Protein AF-A0A3K0PFL8-F1 (afdb_monomer)

Secondary structure (DSSP, 8-state):
--SS-EEEE-SS-TT-EEEEPTT---------GGGTTTS-TTSTTHHHHHHHHHHHHTT-S-HHHHHHHHHHHHHHTT--GGG--

Foldseek 3Di:
DAQAWDWDQFPVGSVDIDIDHGPDDFPADPDPPVCCVPPNSCDLLRVLSSSLCVCVVVVVDDPVVSLVSSLRSCVVSVPDPVVSD

pLDDT: mean 94.72, std 3.56, range [72.12, 98.25]

Sequence (85 aa):
RVYETFRFYLSKDKNDVIEVPVGFITDLATIPRIFWSLLPPDGEYAKAAIIHDYLYHYSLRDRKEYDLIFLDGMTVLGVPKWKRT

Radius of gyration: 12.51 Å; Cα contacts (8 Å, |Δi|>4): 107; chains: 1; bounding box: 23×28×30 Å

Structure (mmCIF, N/CA/C/O backbone):
data_AF-A0A3K0PFL8-F1
#
_entry.id   AF-A0A3K0PFL8-F1
#
loop_
_atom_site.group_P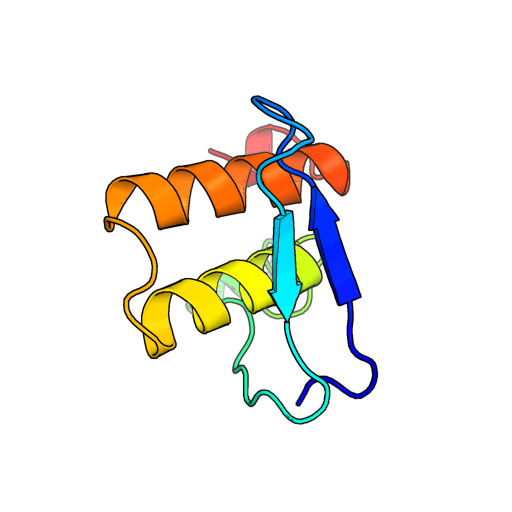DB
_atom_site.id
_atom_site.type_symbol
_atom_site.label_atom_id
_atom_site.label_alt_id
_atom_site.label_comp_id
_atom_site.label_asym_id
_atom_site.label_entity_id
_atom_site.label_seq_id
_atom_site.pdbx_PDB_ins_code
_atom_site.Cartn_x
_atom_site.Cartn_y
_atom_site.Cartn_z
_atom_site.occupancy
_atom_site.B_iso_or_equiv
_atom_site.auth_seq_id
_atom_site.auth_comp_id
_atom_site.auth_asym_id
_atom_site.auth_atom_id
_atom_site.pdbx_PDB_model_num
ATOM 1 N N . ARG A 1 1 ? -3.753 -13.020 -4.786 1.00 93.19 1 ARG A N 1
ATOM 2 C CA . ARG A 1 1 ? -3.830 -12.658 -6.227 1.00 93.19 1 ARG A CA 1
ATOM 3 C C . ARG A 1 1 ? -4.843 -11.540 -6.393 1.00 93.19 1 ARG A C 1
ATOM 5 O O . ARG A 1 1 ? -5.922 -11.645 -5.825 1.00 93.19 1 ARG A O 1
ATOM 12 N N . VAL A 1 2 ? -4.507 -10.508 -7.162 1.00 96.56 2 VAL A N 1
ATOM 13 C CA . VAL A 1 2 ? -5.417 -9.412 -7.521 1.00 96.56 2 VAL A CA 1
ATOM 14 C C . VAL A 1 2 ? -6.422 -9.893 -8.577 1.00 96.56 2 VAL A C 1
ATOM 16 O O . VAL A 1 2 ? -6.012 -10.457 -9.594 1.00 96.56 2 VAL A O 1
ATOM 19 N N . TYR A 1 3 ? -7.721 -9.700 -8.333 1.00 96.31 3 TYR A N 1
ATOM 20 C CA . TYR A 1 3 ? -8.804 -10.153 -9.226 1.00 96.31 3 TYR A CA 1
ATOM 21 C C . TYR A 1 3 ? -9.332 -9.069 -10.170 1.00 96.31 3 TYR A C 1
ATOM 23 O O . TYR A 1 3 ? -9.921 -9.396 -11.195 1.00 96.31 3 TYR A O 1
ATOM 31 N N . GLU A 1 4 ? -9.074 -7.800 -9.867 1.00 97.12 4 GLU A N 1
ATOM 32 C CA . GLU A 1 4 ? -9.441 -6.656 -10.698 1.00 97.12 4 GLU A CA 1
ATOM 33 C C . GLU A 1 4 ? -8.280 -5.663 -10.747 1.00 97.12 4 GLU A C 1
ATOM 35 O O . GLU A 1 4 ? -7.617 -5.430 -9.736 1.00 97.12 4 GLU A O 1
ATOM 40 N N . THR A 1 5 ? -8.017 -5.087 -11.920 1.00 98.06 5 THR A N 1
ATOM 41 C CA . THR A 1 5 ? -7.038 -4.002 -12.038 1.00 98.06 5 THR A CA 1
ATOM 42 C C . THR A 1 5 ? -7.527 -2.807 -11.231 1.00 98.06 5 THR A C 1
ATOM 44 O O . THR A 1 5 ? -8.687 -2.411 -11.349 1.00 98.06 5 THR A O 1
ATOM 47 N N . PHE A 1 6 ? -6.642 -2.195 -10.450 1.00 97.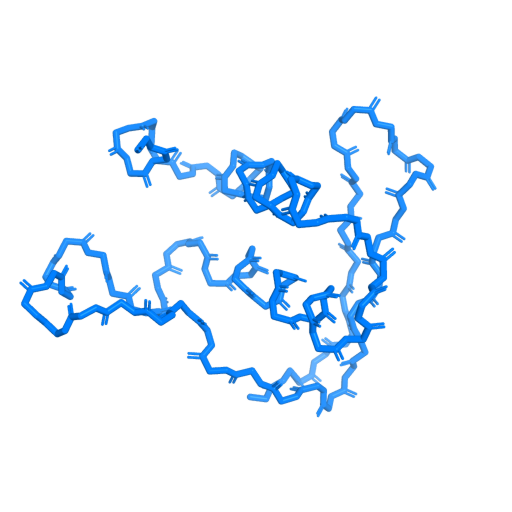50 6 PHE A N 1
ATOM 48 C CA . PHE A 1 6 ? -6.965 -0.971 -9.726 1.00 97.50 6 PHE A CA 1
ATOM 49 C C . PHE A 1 6 ? -5.841 0.053 -9.834 1.00 97.50 6 PHE A C 1
ATOM 51 O O . PHE A 1 6 ? -4.690 -0.273 -10.125 1.00 97.50 6 PHE A O 1
ATOM 58 N N . ARG A 1 7 ? -6.207 1.314 -9.601 1.00 97.75 7 ARG A N 1
ATOM 59 C CA . ARG A 1 7 ? -5.303 2.459 -9.663 1.00 97.75 7 ARG A CA 1
ATOM 60 C C . ARG A 1 7 ? -5.217 3.147 -8.316 1.00 97.75 7 ARG A C 1
ATOM 62 O O . ARG A 1 7 ? -6.229 3.317 -7.636 1.00 97.75 7 ARG A O 1
ATOM 69 N N . PHE A 1 8 ? -4.018 3.584 -7.971 1.00 97.44 8 PHE A N 1
ATOM 70 C CA . PHE A 1 8 ? -3.754 4.429 -6.822 1.00 97.44 8 PHE A CA 1
ATOM 71 C C . PHE A 1 8 ? -3.189 5.769 -7.285 1.00 97.44 8 PHE A C 1
ATOM 73 O O . PHE A 1 8 ? -2.181 5.810 -7.982 1.00 97.44 8 PHE A O 1
ATOM 80 N N . TYR A 1 9 ? -3.863 6.851 -6.900 1.00 97.12 9 TYR A N 1
ATOM 81 C CA . TYR A 1 9 ? -3.498 8.224 -7.241 1.00 97.12 9 TYR A CA 1
ATOM 82 C C . TYR A 1 9 ? -2.818 8.859 -6.033 1.00 97.12 9 TYR A C 1
ATOM 84 O O . TYR A 1 9 ? -3.502 9.140 -5.036 1.00 97.12 9 TYR A O 1
ATOM 92 N N . LEU A 1 10 ? -1.510 9.108 -6.117 1.00 96.19 10 LEU A N 1
ATOM 93 C CA . LEU A 1 10 ? -0.735 9.618 -4.986 1.00 96.19 10 LEU A CA 1
ATOM 94 C C . LEU A 1 10 ? -1.338 10.924 -4.454 1.00 96.19 10 LEU A C 1
ATOM 96 O O . LEU A 1 10 ? -1.836 11.771 -5.199 1.00 96.19 10 LEU A O 1
ATOM 100 N N . SER A 1 11 ? -1.335 11.110 -3.137 1.00 94.88 11 SER A N 1
ATOM 101 C CA . SER A 1 11 ? -1.866 12.332 -2.519 1.00 94.88 11 SER A CA 1
ATOM 102 C C . SER A 1 11 ? -1.014 13.557 -2.820 1.00 94.88 11 SER A C 1
ATOM 104 O O . SER A 1 11 ? -1.558 14.652 -2.936 1.00 94.88 11 SER A O 1
ATOM 106 N N . LYS A 1 12 ? 0.303 13.373 -2.973 1.00 93.81 12 LYS A N 1
ATOM 107 C CA . LYS A 1 12 ? 1.252 14.452 -3.278 1.00 93.81 12 LYS A CA 1
ATOM 108 C C . LYS A 1 12 ? 1.123 14.964 -4.717 1.00 93.81 12 LYS A C 1
ATOM 110 O O . LYS A 1 12 ? 1.230 16.166 -4.931 1.00 93.81 12 LYS A O 1
ATOM 115 N N . ASP A 1 13 ? 0.898 14.065 -5.673 1.00 93.81 13 ASP A N 1
ATOM 116 C CA . ASP A 1 13 ? 0.682 14.390 -7.084 1.00 93.81 13 ASP A CA 1
ATOM 117 C C . ASP A 1 13 ? -0.322 13.406 -7.688 1.00 93.81 13 ASP A C 1
ATOM 119 O O . ASP A 1 13 ? -0.041 12.219 -7.825 1.00 93.81 13 ASP A O 1
ATOM 123 N N . LYS A 1 14 ? -1.502 13.906 -8.065 1.00 92.25 14 LYS A N 1
ATOM 124 C CA . LYS A 1 14 ? -2.579 13.080 -8.628 1.00 92.25 14 LYS A CA 1
ATOM 125 C C . LYS A 1 14 ? -2.313 12.637 -10.069 1.00 92.25 14 LYS A C 1
ATOM 127 O O . LYS A 1 14 ? -3.064 11.802 -10.569 1.00 92.25 14 LYS A O 1
ATOM 132 N N . ASN A 1 15 ? -1.280 13.169 -10.723 1.00 95.44 15 ASN A N 1
ATOM 133 C CA . ASN A 1 15 ? -0.825 12.691 -12.028 1.00 95.44 15 ASN A CA 1
ATOM 134 C C . ASN A 1 15 ? 0.125 11.492 -11.908 1.00 95.44 15 ASN A C 1
ATOM 136 O O . ASN A 1 15 ? 0.278 10.753 -12.879 1.00 95.44 15 ASN A O 1
ATOM 140 N N . ASP A 1 16 ? 0.730 11.274 -10.734 1.00 95.06 16 ASP A N 1
ATOM 141 C CA . ASP A 1 16 ? 1.490 10.059 -10.446 1.00 95.06 16 ASP A CA 1
ATOM 142 C C . ASP A 1 16 ? 0.509 8.958 -10.022 1.00 95.06 16 ASP A C 1
ATOM 144 O O . ASP A 1 16 ? -0.098 8.991 -8.943 1.00 95.06 16 ASP A O 1
ATOM 148 N N . VAL A 1 17 ? 0.283 8.015 -10.937 1.00 97.12 17 VAL A N 1
ATOM 149 C CA . VAL A 1 17 ? -0.714 6.953 -10.798 1.00 97.12 17 VAL A CA 1
ATOM 150 C C . VAL A 1 17 ? -0.031 5.603 -10.892 1.00 97.12 17 VAL A C 1
ATOM 152 O O . VAL A 1 17 ? 0.637 5.293 -11.877 1.00 97.12 17 VAL A O 1
ATOM 155 N N . ILE A 1 18 ? -0.268 4.764 -9.889 1.00 97.62 18 ILE A N 1
ATOM 156 C CA . ILE A 1 18 ? 0.191 3.378 -9.879 1.00 97.62 18 ILE A CA 1
ATOM 157 C C . ILE A 1 18 ? -0.981 2.491 -10.274 1.00 97.62 18 ILE A C 1
ATOM 159 O O . ILE A 1 18 ? -1.989 2.437 -9.569 1.00 97.62 18 ILE A O 1
ATOM 163 N N . GLU A 1 19 ? -0.853 1.794 -11.398 1.00 98.12 19 GLU A N 1
ATOM 164 C CA . GLU A 1 19 ? -1.805 0.773 -11.831 1.00 98.12 19 GLU A CA 1
ATOM 165 C C . GLU A 1 19 ? -1.268 -0.612 -11.468 1.00 98.12 19 GLU A C 1
ATOM 167 O O . GLU A 1 19 ? -0.188 -1.001 -11.914 1.00 98.12 19 GLU A O 1
ATOM 172 N N . VAL A 1 20 ? -2.028 -1.354 -10.661 1.00 98.25 20 VAL A N 1
ATOM 173 C CA . VAL A 1 20 ? -1.733 -2.753 -10.342 1.00 98.25 20 VAL A CA 1
ATOM 174 C C . VAL A 1 20 ? -2.626 -3.636 -11.214 1.00 98.25 20 VAL A C 1
ATOM 176 O O . VAL A 1 20 ? -3.853 -3.579 -11.068 1.00 98.25 20 VAL A O 1
ATOM 179 N N . PRO A 1 21 ? -2.058 -4.455 -12.117 1.00 98.25 21 PRO A N 1
ATOM 180 C CA . PRO A 1 21 ? -2.841 -5.251 -13.047 1.00 98.25 21 PRO A CA 1
ATOM 181 C C . PRO A 1 21 ? -3.513 -6.445 -12.362 1.00 98.25 21 PRO A C 1
ATOM 183 O O . PRO A 1 21 ? -2.965 -7.073 -11.446 1.00 98.25 21 PRO A O 1
ATOM 186 N N . VAL A 1 22 ? -4.690 -6.818 -12.872 1.00 98.12 22 VAL A N 1
ATOM 187 C CA . VAL A 1 22 ? -5.312 -8.112 -12.573 1.00 98.12 22 VAL A CA 1
ATOM 188 C C . VAL A 1 22 ? -4.306 -9.243 -12.784 1.00 98.12 22 VAL A C 1
ATOM 190 O O . VAL A 1 22 ? -3.559 -9.282 -13.758 1.00 98.12 22 VAL A O 1
ATOM 193 N N . GLY A 1 23 ? -4.289 -10.195 -11.858 1.00 98.00 23 GLY A N 1
ATOM 194 C CA . GLY A 1 23 ? -3.366 -11.319 -11.904 1.00 98.00 23 GLY A CA 1
ATOM 195 C C . GLY A 1 23 ? -2.086 -11.145 -11.101 1.00 98.00 23 GLY A C 1
ATOM 196 O O . GLY A 1 23 ? -1.433 -12.159 -10.864 1.00 98.00 23 GLY A O 1
ATOM 197 N N . PHE A 1 24 ? -1.768 -9.943 -10.607 1.00 98.19 24 PHE A N 1
ATOM 198 C CA . PHE A 1 24 ? -0.608 -9.755 -9.736 1.00 98.19 24 PHE A CA 1
ATOM 199 C C . PHE A 1 24 ? -0.677 -10.662 -8.491 1.00 98.19 24 PHE A C 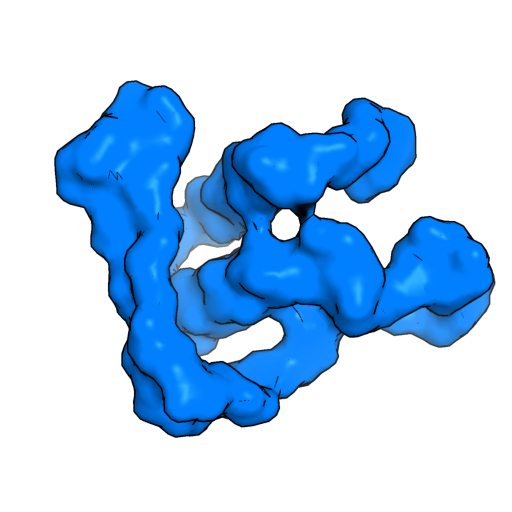1
ATOM 201 O O . PHE A 1 24 ? -1.727 -10.804 -7.844 1.00 98.19 24 PHE A O 1
ATOM 208 N N . ILE A 1 25 ? 0.442 -11.322 -8.188 1.00 97.50 25 ILE A N 1
ATOM 209 C CA . ILE A 1 25 ? 0.599 -12.215 -7.039 1.00 97.50 25 ILE A CA 1
ATOM 210 C C . ILE A 1 25 ? 1.251 -11.420 -5.911 1.00 97.50 25 ILE A C 1
ATOM 212 O O . ILE A 1 25 ? 2.275 -10.787 -6.106 1.00 97.50 25 ILE A O 1
ATOM 216 N N . THR A 1 26 ? 0.618 -11.461 -4.747 1.00 96.56 26 THR A N 1
ATOM 217 C CA . THR A 1 26 ? 0.921 -10.661 -3.557 1.00 96.56 26 THR A CA 1
ATOM 218 C C . THR A 1 26 ? 0.639 -11.542 -2.352 1.00 96.56 26 THR A C 1
ATOM 220 O O . THR A 1 26 ? -0.335 -12.314 -2.370 1.00 96.56 26 THR A O 1
ATOM 223 N N . ASP A 1 27 ? 1.502 -11.454 -1.352 1.00 92.75 27 ASP A N 1
ATOM 224 C CA . ASP A 1 27 ? 1.377 -12.080 -0.038 1.00 92.75 27 ASP A CA 1
ATOM 225 C C . ASP A 1 27 ? 0.834 -11.108 1.023 1.00 92.75 27 ASP A C 1
ATOM 227 O O . ASP A 1 27 ? 0.683 -11.492 2.184 1.00 92.75 27 ASP A O 1
ATOM 231 N N . LEU A 1 28 ? 0.422 -9.905 0.597 1.00 93.81 28 LEU A N 1
ATOM 232 C CA . LEU A 1 28 ? -0.075 -8.815 1.434 1.00 93.81 28 LEU A CA 1
ATOM 233 C C . LEU A 1 28 ? 1.003 -8.361 2.427 1.00 93.81 28 LEU A C 1
ATOM 235 O O . LEU A 1 28 ? 2.184 -8.311 2.104 1.00 93.81 28 LEU A O 1
ATOM 239 N N . ALA A 1 29 ? 0.626 -7.964 3.642 1.00 89.94 29 ALA A N 1
ATOM 240 C CA . ALA A 1 29 ? 1.622 -7.499 4.593 1.00 89.94 29 ALA A CA 1
ATOM 241 C C . ALA A 1 29 ? 2.380 -8.676 5.231 1.00 89.94 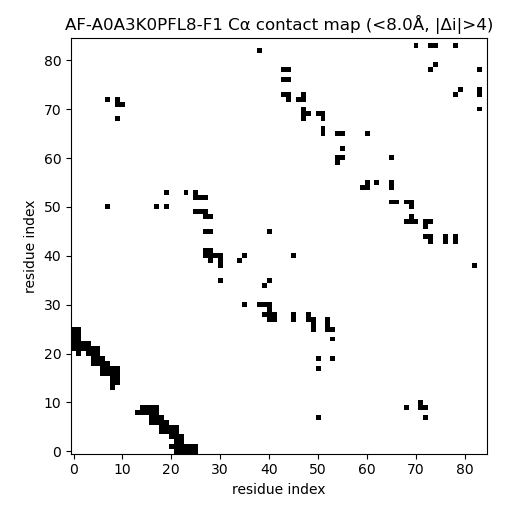29 ALA A C 1
ATOM 243 O O . ALA A 1 29 ? 1.817 -9.468 5.993 1.00 89.94 29 ALA A O 1
ATOM 244 N N . THR A 1 30 ? 3.693 -8.740 4.997 1.00 89.44 30 THR A N 1
ATOM 245 C CA . THR A 1 30 ? 4.591 -9.667 5.700 1.00 89.44 30 THR A CA 1
ATOM 246 C C . THR A 1 30 ? 4.793 -9.214 7.150 1.00 89.44 30 THR A C 1
ATOM 248 O O . THR A 1 30 ? 5.675 -8.414 7.460 1.00 89.44 30 THR A O 1
ATOM 251 N N . ILE A 1 31 ? 3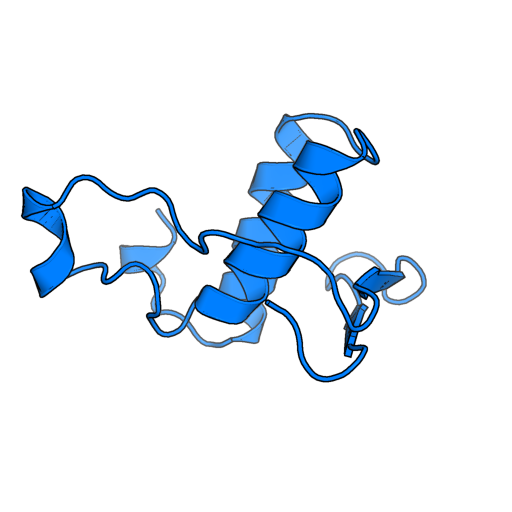.962 -9.730 8.059 1.00 88.94 31 ILE A N 1
ATOM 252 C CA . ILE A 1 31 ? 3.968 -9.376 9.486 1.00 88.94 31 ILE A CA 1
ATOM 253 C C . ILE A 1 31 ? 4.221 -10.631 10.334 1.00 88.94 31 ILE A C 1
ATOM 255 O O . ILE A 1 31 ? 3.537 -11.642 10.138 1.00 88.94 31 ILE A O 1
ATOM 259 N N . PRO A 1 32 ? 5.153 -10.601 11.311 1.00 91.56 32 PRO A N 1
ATOM 260 C CA . PRO A 1 32 ? 5.350 -11.716 12.235 1.00 91.56 32 PRO A CA 1
ATOM 261 C C . PRO A 1 32 ? 4.053 -12.107 12.957 1.00 91.56 32 PRO A C 1
ATOM 263 O O . PRO A 1 32 ? 3.345 -11.249 13.484 1.00 91.56 32 PRO A O 1
ATOM 266 N N . ARG A 1 33 ? 3.768 -13.416 13.043 1.00 93.00 33 ARG A N 1
ATOM 267 C CA . ARG A 1 33 ? 2.495 -13.959 13.570 1.00 93.00 33 ARG A CA 1
ATOM 268 C C . ARG A 1 33 ? 2.096 -13.433 14.949 1.00 93.00 33 ARG A C 1
ATOM 270 O O . ARG A 1 33 ? 0.910 -13.294 15.222 1.00 93.00 33 ARG A O 1
ATOM 277 N N . ILE A 1 34 ? 3.069 -13.119 15.806 1.00 94.81 34 ILE A N 1
ATOM 278 C CA . ILE A 1 34 ? 2.818 -12.587 17.154 1.00 94.81 34 ILE A CA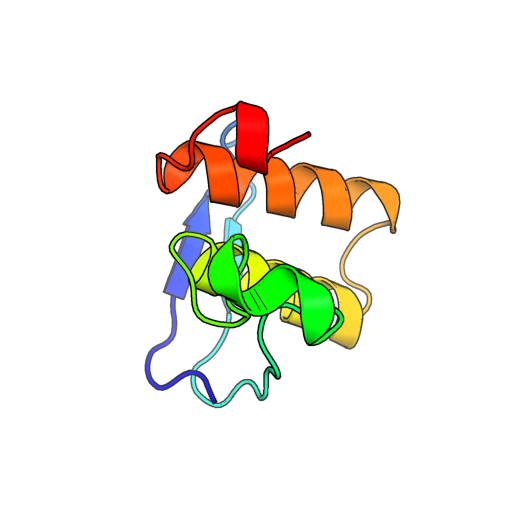 1
ATOM 279 C C . ILE A 1 34 ? 2.059 -11.249 17.144 1.00 94.81 34 ILE A C 1
ATOM 281 O O . ILE A 1 34 ? 1.423 -10.911 18.136 1.00 94.81 34 ILE A O 1
ATOM 285 N N . PHE A 1 35 ? 2.095 -10.506 16.032 1.00 93.12 35 PHE A N 1
ATOM 286 C CA . PHE A 1 35 ? 1.427 -9.213 15.888 1.00 93.12 35 PHE A CA 1
ATOM 287 C C . PHE A 1 35 ? 0.066 -9.295 15.1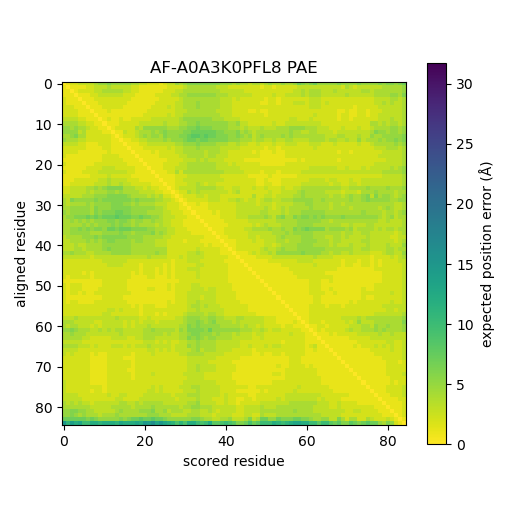84 1.00 93.12 35 PHE A C 1
ATOM 289 O O . PHE A 1 35 ? -0.621 -8.280 15.098 1.00 93.12 35 PHE A O 1
ATOM 296 N N . TRP A 1 36 ? -0.368 -10.470 14.710 1.00 93.69 36 TRP A N 1
ATOM 297 C CA . TRP A 1 36 ? -1.580 -10.600 13.884 1.00 93.69 36 TRP A CA 1
ATOM 298 C C . TRP A 1 36 ? -2.876 -10.205 14.596 1.00 93.69 36 TRP A C 1
ATOM 300 O O . TRP A 1 36 ? -3.824 -9.790 13.938 1.00 93.69 36 TRP A O 1
ATOM 310 N N . SER A 1 37 ? -2.925 -10.279 15.929 1.00 93.19 37 SER A N 1
ATOM 311 C CA . SER A 1 37 ? -4.080 -9.800 16.703 1.00 93.19 37 SER A CA 1
ATOM 312 C C . SER A 1 37 ? -4.296 -8.287 16.580 1.00 93.19 37 SER A C 1
ATOM 314 O O . SER A 1 37 ? -5.417 -7.811 16.738 1.00 93.19 37 SER A O 1
ATOM 316 N N . LEU A 1 38 ? -3.232 -7.533 16.292 1.00 90.12 38 LEU A N 1
ATOM 317 C CA . LEU A 1 38 ? -3.245 -6.076 16.169 1.00 90.12 38 LEU A CA 1
ATOM 318 C C . LEU A 1 38 ? -3.144 -5.620 14.707 1.00 90.12 38 LEU A C 1
ATOM 320 O O . LEU A 1 38 ? -3.780 -4.641 14.300 1.00 90.12 38 LEU A O 1
ATOM 324 N N . LEU A 1 39 ? -2.324 -6.336 13.937 1.00 90.44 39 LEU A N 1
ATOM 325 C CA . LEU A 1 39 ? -1.920 -6.046 12.569 1.00 90.44 39 LEU A CA 1
ATOM 326 C C . LEU A 1 39 ? -2.019 -7.337 11.729 1.00 90.44 39 LEU A C 1
ATOM 328 O O . LEU A 1 39 ? -1.002 -7.984 11.470 1.00 90.44 39 LEU A O 1
ATOM 332 N N . PRO A 1 40 ? -3.237 -7.752 11.3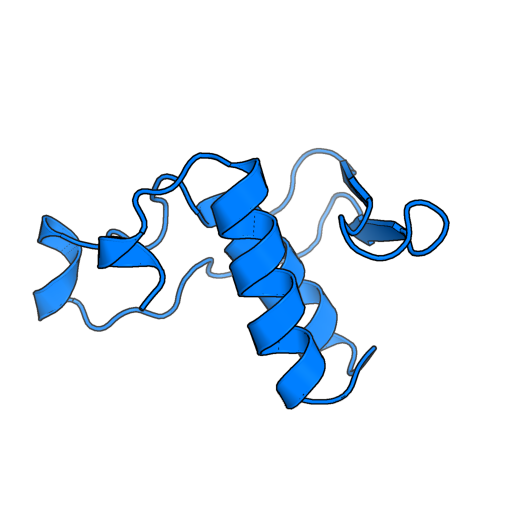46 1.00 93.00 40 PRO A N 1
ATOM 333 C CA . PRO A 1 40 ? -3.420 -8.916 10.488 1.00 93.00 40 PRO A CA 1
ATOM 334 C C . PRO A 1 40 ? -2.906 -8.631 9.061 1.00 93.00 40 PRO A C 1
ATOM 336 O O . PRO A 1 40 ? -3.138 -7.529 8.559 1.00 93.00 40 PRO A O 1
ATOM 339 N N . PRO A 1 41 ? -2.261 -9.598 8.378 1.00 91.69 41 PRO A N 1
ATOM 340 C CA . PRO A 1 41 ? -1.700 -9.417 7.030 1.00 91.69 41 PRO A CA 1
ATOM 341 C C . PRO A 1 41 ? -2.675 -8.856 5.986 1.00 91.69 41 PRO A C 1
ATOM 343 O O . PRO A 1 41 ? -2.273 -8.142 5.070 1.00 91.69 41 PRO A O 1
ATOM 346 N N . ASP A 1 42 ? -3.958 -9.173 6.141 1.00 92.88 42 ASP A N 1
ATOM 347 C CA . ASP A 1 42 ? -5.089 -8.813 5.289 1.00 92.88 42 ASP A CA 1
ATOM 348 C C . ASP A 1 42 ? -5.987 -7.723 5.901 1.00 92.88 42 ASP A C 1
ATOM 350 O O . ASP A 1 42 ? -7.165 -7.605 5.566 1.00 92.88 42 ASP A O 1
ATOM 354 N N . GLY A 1 43 ? -5.431 -6.908 6.800 1.00 93.06 43 GLY A N 1
ATOM 355 C CA . GLY A 1 43 ? -6.153 -5.838 7.479 1.00 93.06 43 GLY A CA 1
ATOM 356 C C . GLY A 1 43 ? -6.570 -4.664 6.586 1.00 93.06 43 GLY A C 1
ATOM 357 O O . GLY A 1 43 ? -6.467 -4.662 5.363 1.00 93.06 43 GLY A O 1
ATOM 358 N N . GLU A 1 44 ? -6.996 -3.587 7.240 1.00 94.69 44 GLU A N 1
ATOM 359 C CA . GLU A 1 44 ? -7.442 -2.322 6.629 1.00 94.69 44 GLU A CA 1
ATOM 360 C C . GLU A 1 44 ? -6.447 -1.684 5.637 1.00 94.69 44 GLU A C 1
ATOM 362 O O . GLU A 1 44 ? -6.846 -0.919 4.763 1.00 94.69 44 GLU A O 1
ATOM 367 N N . TYR A 1 45 ? -5.163 -2.031 5.722 1.00 95.38 45 TYR A N 1
ATOM 368 C CA . TYR A 1 45 ? -4.097 -1.574 4.827 1.00 95.38 45 TYR A CA 1
ATOM 369 C C . TYR A 1 45 ? -3.788 -2.537 3.670 1.00 95.38 45 TYR A C 1
ATOM 371 O O . TYR A 1 45 ? -2.857 -2.277 2.910 1.00 95.38 45 TYR A O 1
ATOM 379 N N . ALA A 1 46 ? -4.535 -3.632 3.491 1.00 95.88 46 ALA A N 1
ATOM 380 C CA . ALA A 1 46 ? -4.220 -4.670 2.506 1.00 95.88 46 ALA A CA 1
ATOM 381 C C . ALA A 1 46 ? -4.029 -4.114 1.085 1.00 95.88 46 ALA A C 1
ATOM 383 O O . ALA A 1 46 ? -3.062 -4.464 0.418 1.00 95.88 46 ALA A O 1
ATOM 384 N N . LYS A 1 47 ? -4.877 -3.179 0.627 1.00 96.31 47 LYS A N 1
ATOM 385 C CA . LYS A 1 47 ? -4.696 -2.537 -0.692 1.00 96.31 47 LYS A CA 1
ATOM 386 C C . LYS A 1 47 ? -3.383 -1.754 -0.802 1.00 96.31 47 LYS A C 1
ATOM 388 O O . LYS A 1 47 ? -2.766 -1.776 -1.863 1.00 96.31 47 LYS A O 1
ATOM 393 N N . ALA A 1 48 ? -2.944 -1.095 0.271 1.00 96.88 48 ALA A N 1
ATOM 394 C CA . ALA A 1 48 ? -1.645 -0.427 0.304 1.00 96.88 48 ALA A CA 1
ATOM 395 C C . ALA A 1 48 ? -0.498 -1.448 0.242 1.00 96.88 48 ALA A C 1
ATOM 397 O O . ALA A 1 48 ? 0.473 -1.218 -0.474 1.00 96.88 48 ALA A O 1
ATOM 398 N N . ALA A 1 49 ? -0.639 -2.596 0.914 1.00 96.81 49 ALA A N 1
ATOM 399 C CA . ALA A 1 49 ? 0.352 -3.671 0.866 1.00 96.81 49 ALA A CA 1
ATOM 400 C C . ALA A 1 49 ? 0.498 -4.238 -0.556 1.00 96.81 49 ALA A C 1
ATOM 402 O O . ALA A 1 49 ? 1.607 -4.386 -1.046 1.00 96.81 49 ALA A O 1
ATOM 403 N N . ILE A 1 50 ? -0.613 -4.421 -1.280 1.00 97.88 50 ILE A N 1
ATOM 404 C CA . ILE A 1 50 ? -0.584 -4.856 -2.686 1.00 97.88 50 ILE A CA 1
ATOM 405 C C . ILE A 1 50 ? 0.202 -3.871 -3.568 1.00 97.88 50 ILE A C 1
ATOM 407 O O . ILE A 1 50 ? 0.972 -4.295 -4.429 1.00 97.88 50 ILE A O 1
ATOM 411 N N . ILE A 1 51 ? 0.008 -2.560 -3.373 1.00 97.56 51 ILE A N 1
ATOM 412 C CA . ILE A 1 51 ? 0.763 -1.527 -4.100 1.00 97.56 51 ILE A CA 1
ATOM 413 C C . ILE A 1 51 ? 2.252 -1.630 -3.759 1.00 97.56 51 ILE A C 1
ATOM 415 O O . ILE A 1 51 ? 3.082 -1.609 -4.663 1.00 97.56 51 ILE A O 1
ATOM 419 N N . HIS A 1 52 ? 2.584 -1.769 -2.474 1.00 96.00 52 HIS A N 1
ATOM 420 C CA . HIS A 1 52 ? 3.960 -1.922 -2.008 1.00 96.00 52 HIS A CA 1
ATOM 421 C C . HIS A 1 52 ? 4.639 -3.147 -2.640 1.00 96.00 52 HIS A C 1
ATOM 423 O O . HIS A 1 52 ? 5.708 -3.010 -3.235 1.00 96.00 52 HIS A O 1
ATOM 429 N N . ASP A 1 53 ? 3.995 -4.314 -2.597 1.00 96.38 53 ASP A N 1
ATOM 430 C CA . ASP A 1 53 ? 4.505 -5.549 -3.200 1.00 96.38 53 ASP A CA 1
ATOM 431 C C . ASP A 1 53 ? 4.726 -5.387 -4.703 1.00 96.38 53 ASP A C 1
ATOM 433 O O . ASP A 1 53 ? 5.739 -5.835 -5.234 1.00 96.38 53 ASP A O 1
ATOM 437 N N . TYR A 1 54 ? 3.793 -4.729 -5.397 1.00 97.62 54 TYR A N 1
ATOM 438 C CA . TYR A 1 54 ? 3.890 -4.487 -6.835 1.00 97.62 54 TYR A CA 1
ATOM 439 C C . TYR A 1 54 ? 5.087 -3.602 -7.180 1.00 97.62 54 TYR A C 1
ATOM 441 O O . TYR A 1 54 ? 5.896 -3.951 -8.043 1.00 97.62 54 TYR A O 1
ATOM 449 N N . LEU A 1 55 ? 5.237 -2.478 -6.478 1.00 96.94 55 LEU A N 1
ATOM 450 C CA . LEU A 1 55 ? 6.363 -1.569 -6.672 1.00 96.94 55 LEU A CA 1
ATOM 451 C C . LEU A 1 55 ? 7.699 -2.251 -6.371 1.00 96.94 55 LEU A C 1
ATOM 453 O O . LEU A 1 55 ? 8.647 -2.090 -7.141 1.00 96.94 55 LEU A O 1
ATOM 457 N N . TYR A 1 56 ? 7.754 -3.028 -5.287 1.00 95.38 56 TYR A N 1
ATOM 458 C CA . TYR A 1 56 ? 8.942 -3.763 -4.870 1.00 95.38 56 TYR A CA 1
ATOM 459 C C . TYR A 1 56 ? 9.320 -4.850 -5.883 1.00 95.38 56 TYR A C 1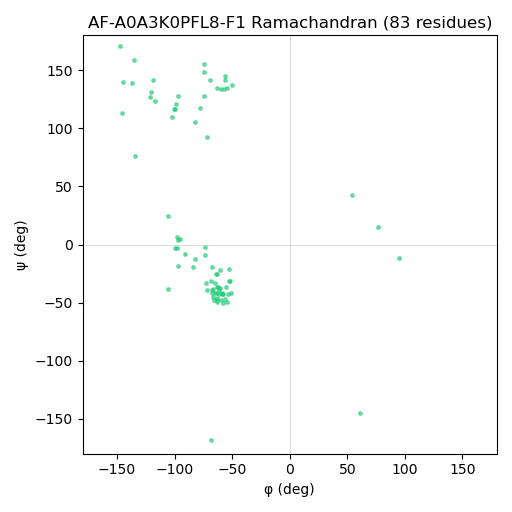
ATOM 461 O O . TYR A 1 56 ? 10.472 -4.918 -6.311 1.00 95.38 56 TYR A O 1
ATOM 469 N N . HIS A 1 57 ? 8.352 -5.661 -6.321 1.00 96.00 57 HIS A N 1
ATOM 470 C CA . HIS A 1 57 ? 8.566 -6.770 -7.255 1.00 96.00 57 HIS A CA 1
ATOM 471 C C . HIS A 1 57 ? 9.173 -6.307 -8.584 1.00 96.00 57 HIS A C 1
ATOM 473 O O . HIS A 1 57 ? 10.087 -6.944 -9.104 1.00 96.00 57 HIS A O 1
ATOM 479 N N . TYR A 1 58 ? 8.687 -5.187 -9.120 1.00 96.50 58 TYR A N 1
ATOM 480 C CA . TYR A 1 58 ? 9.129 -4.653 -10.411 1.00 96.50 58 TYR A CA 1
ATOM 481 C C . TYR A 1 58 ? 10.197 -3.560 -10.299 1.00 96.50 58 TYR A C 1
ATOM 483 O O . TYR A 1 58 ? 10.608 -3.010 -11.318 1.00 96.50 58 TYR A O 1
ATOM 491 N N . SER A 1 59 ? 10.670 -3.251 -9.088 1.00 95.94 59 SER A N 1
ATOM 492 C CA . SER A 1 59 ? 11.692 -2.223 -8.845 1.00 95.94 59 SER A CA 1
ATOM 493 C C . SER A 1 59 ? 11.341 -0.845 -9.438 1.00 95.94 59 SER A C 1
ATOM 495 O O . SER A 1 59 ? 12.177 -0.192 -10.058 1.00 95.94 59 SER A O 1
ATOM 497 N N . LEU A 1 60 ? 10.081 -0.412 -9.298 1.00 93.94 60 LEU A N 1
ATOM 498 C CA . LEU A 1 60 ? 9.535 0.759 -10.015 1.00 93.94 60 LEU A CA 1
ATOM 499 C C . LEU A 1 60 ? 9.859 2.117 -9.372 1.00 93.94 60 LEU A C 1
ATOM 501 O O . LEU A 1 60 ? 9.583 3.168 -9.965 1.00 93.94 60 LEU A O 1
ATOM 505 N N . ARG A 1 61 ? 10.361 2.105 -8.138 1.00 94.38 61 ARG A N 1
ATOM 506 C CA . ARG A 1 61 ? 10.644 3.287 -7.314 1.00 94.38 61 ARG A CA 1
ATOM 507 C C . ARG A 1 61 ? 11.851 3.007 -6.418 1.00 94.38 61 ARG A C 1
ATOM 509 O O . ARG A 1 61 ? 12.310 1.872 -6.311 1.00 94.38 61 ARG A O 1
ATOM 516 N N . ASP A 1 62 ? 12.352 4.027 -5.739 1.00 94.81 62 ASP A N 1
ATOM 517 C CA . ASP A 1 62 ? 13.365 3.806 -4.710 1.00 94.81 62 ASP A CA 1
ATOM 518 C C . ASP A 1 62 ? 12.747 3.202 -3.446 1.00 94.81 62 ASP A C 1
ATOM 520 O O . ASP A 1 62 ? 11.583 3.434 -3.121 1.00 94.81 62 ASP A O 1
ATOM 524 N N . ARG A 1 63 ? 13.559 2.494 -2.649 1.00 90.50 63 ARG A N 1
ATOM 525 C CA . ARG A 1 63 ? 13.090 1.863 -1.403 1.00 90.50 63 ARG A CA 1
ATOM 526 C C . ARG A 1 63 ? 12.332 2.826 -0.484 1.00 90.50 63 ARG A C 1
ATOM 528 O O . ARG A 1 63 ? 11.305 2.463 0.072 1.00 90.50 63 ARG A O 1
ATOM 535 N N . LYS A 1 64 ? 12.826 4.059 -0.347 1.00 94.19 64 LYS A N 1
ATOM 536 C CA . LYS A 1 64 ? 12.179 5.090 0.479 1.00 94.19 64 LYS A CA 1
ATOM 537 C C . LYS A 1 64 ? 10.806 5.488 -0.058 1.00 94.19 64 LYS A C 1
ATOM 539 O O . LYS A 1 64 ? 9.924 5.836 0.718 1.00 94.19 64 LYS A O 1
ATOM 544 N N . GLU A 1 65 ? 10.631 5.473 -1.373 1.00 95.12 65 GLU A N 1
ATOM 545 C CA . GLU A 1 65 ? 9.353 5.801 -1.992 1.00 95.12 65 GLU A CA 1
ATOM 546 C C . GLU A 1 65 ? 8.333 4.683 -1.790 1.00 95.12 65 GLU A C 1
ATOM 548 O O . GLU A 1 65 ? 7.168 5.002 -1.579 1.00 95.12 65 GLU A O 1
ATOM 553 N N . TYR A 1 66 ? 8.744 3.408 -1.753 1.00 92.44 66 TYR A N 1
ATOM 554 C CA . TYR A 1 66 ? 7.840 2.305 -1.391 1.00 92.44 66 TYR A CA 1
ATOM 555 C C . TYR A 1 66 ? 7.177 2.549 -0.034 1.00 92.44 66 TYR A C 1
ATOM 557 O O . TYR A 1 66 ? 5.952 2.497 0.071 1.00 92.44 66 TYR A O 1
ATOM 565 N N . ASP A 1 67 ? 7.982 2.887 0.977 1.00 93.38 67 ASP A N 1
ATOM 566 C CA . ASP A 1 67 ? 7.511 3.134 2.342 1.00 93.38 67 ASP A CA 1
ATOM 567 C C . ASP A 1 67 ? 6.586 4.365 2.404 1.00 93.38 67 ASP A C 1
ATOM 569 O O . ASP A 1 67 ? 5.541 4.343 3.057 1.00 93.38 67 ASP A O 1
ATOM 573 N N . LEU A 1 68 ? 6.930 5.440 1.683 1.00 96.19 68 LEU A N 1
ATOM 574 C CA . LEU A 1 68 ? 6.112 6.656 1.620 1.00 96.19 68 LEU A CA 1
ATOM 575 C C . LEU A 1 68 ? 4.778 6.429 0.900 1.00 96.19 68 LEU A C 1
ATOM 577 O O . LEU A 1 68 ? 3.748 6.928 1.352 1.00 96.19 68 LEU A O 1
ATOM 581 N N . ILE A 1 69 ? 4.781 5.677 -0.201 1.00 96.88 69 ILE A N 1
ATOM 582 C CA . ILE A 1 69 ? 3.571 5.329 -0.956 1.00 96.88 69 ILE A CA 1
ATOM 583 C C . ILE A 1 69 ? 2.687 4.394 -0.131 1.00 96.88 69 ILE A C 1
ATOM 585 O O . ILE A 1 69 ? 1.469 4.568 -0.109 1.00 96.88 69 ILE A O 1
ATOM 589 N N . PHE A 1 70 ? 3.281 3.443 0.592 1.00 96.06 70 PHE A N 1
ATOM 590 C CA . PHE A 1 70 ? 2.549 2.590 1.521 1.00 96.06 70 PHE A CA 1
ATOM 591 C C . PHE A 1 70 ? 1.858 3.427 2.606 1.00 96.06 70 PHE A C 1
ATOM 593 O O . PHE A 1 70 ? 0.650 3.292 2.810 1.00 96.06 70 PHE A O 1
ATOM 600 N N . LEU A 1 71 ? 2.578 4.365 3.229 1.00 96.38 71 LEU A N 1
ATOM 601 C CA . LEU A 1 71 ? 2.027 5.276 4.237 1.00 96.38 71 LEU A CA 1
ATOM 602 C C . LEU A 1 71 ? 0.910 6.180 3.684 1.00 96.38 71 LEU A C 1
ATOM 604 O O . LEU A 1 71 ? -0.092 6.426 4.370 1.00 96.38 71 LEU A O 1
ATOM 608 N N . ASP A 1 72 ? 1.057 6.670 2.453 1.00 97.50 72 ASP A N 1
ATOM 609 C CA . ASP A 1 72 ? 0.016 7.431 1.757 1.00 97.50 72 ASP A CA 1
ATOM 610 C C . ASP A 1 72 ? -1.227 6.561 1.520 1.00 97.50 72 ASP A C 1
ATOM 612 O O . ASP A 1 72 ? -2.338 6.938 1.895 1.00 97.50 72 ASP A O 1
ATOM 616 N N . GLY A 1 73 ? -1.037 5.339 1.019 1.00 96.88 73 GLY A N 1
ATOM 617 C CA . GLY A 1 73 ? -2.102 4.354 0.835 1.00 96.88 73 GLY A CA 1
ATOM 618 C C . GLY A 1 73 ? -2.850 4.050 2.134 1.00 96.88 73 GLY A C 1
ATOM 619 O O . GLY A 1 73 ? -4.079 4.107 2.165 1.00 96.88 73 GLY A O 1
ATOM 620 N N . MET A 1 74 ? -2.135 3.808 3.236 1.00 96.88 74 MET A N 1
ATOM 621 C CA . MET A 1 74 ? -2.741 3.625 4.562 1.00 96.88 74 MET A CA 1
ATOM 622 C C . MET A 1 74 ? -3.527 4.861 5.013 1.00 96.88 74 MET A C 1
ATOM 624 O O . MET A 1 74 ? -4.577 4.743 5.642 1.00 96.88 74 MET A O 1
ATOM 628 N N . THR A 1 75 ? -3.035 6.058 4.695 1.00 97.25 75 THR A N 1
ATOM 629 C CA . THR A 1 75 ? -3.718 7.313 5.025 1.00 97.25 75 THR A CA 1
ATOM 630 C C . THR A 1 75 ? -5.024 7.458 4.246 1.00 97.25 75 THR A C 1
ATOM 632 O O . THR A 1 75 ? -6.048 7.772 4.852 1.00 97.25 75 THR A O 1
ATOM 635 N N . VAL A 1 76 ? -5.015 7.170 2.943 1.00 96.69 76 VAL A N 1
ATOM 636 C CA . VAL A 1 76 ? -6.207 7.184 2.077 1.00 96.69 76 VAL A CA 1
ATOM 637 C C . VAL A 1 76 ? -7.235 6.137 2.512 1.00 96.69 76 VAL A C 1
ATOM 639 O O . VAL A 1 76 ? -8.432 6.409 2.485 1.00 96.69 76 VAL A O 1
ATOM 642 N N . LEU A 1 77 ? -6.784 4.966 2.966 1.00 96.44 77 LEU A N 1
ATOM 643 C CA . LEU A 1 77 ? -7.647 3.899 3.488 1.00 96.44 77 LEU A CA 1
ATOM 644 C C . LEU A 1 77 ? -8.221 4.201 4.884 1.00 96.44 77 LEU A C 1
ATOM 646 O O . LEU A 1 77 ? -9.001 3.410 5.406 1.00 96.44 77 LEU A O 1
ATOM 650 N N . GLY A 1 78 ? -7.865 5.336 5.494 1.00 96.12 78 GLY A N 1
ATOM 651 C CA . GLY A 1 78 ? -8.388 5.744 6.798 1.00 96.12 78 GLY A CA 1
ATOM 652 C C . GLY A 1 78 ? -7.764 5.007 7.984 1.00 96.12 78 GLY A C 1
ATOM 653 O O . GLY A 1 78 ? -8.286 5.099 9.095 1.00 96.12 78 GLY A O 1
ATOM 654 N N . VAL A 1 79 ? -6.633 4.323 7.783 1.00 95.44 79 VAL A N 1
ATOM 655 C CA . VAL A 1 79 ? -5.970 3.551 8.838 1.00 95.44 79 VAL A CA 1
ATOM 656 C C . VAL A 1 79 ? -5.580 4.479 9.998 1.00 95.44 79 VAL A C 1
ATOM 658 O O . VAL A 1 79 ? -5.026 5.559 9.765 1.00 95.44 79 VAL A O 1
ATOM 661 N N . PRO A 1 80 ? -5.833 4.131 11.272 1.00 94.12 80 PRO A N 1
ATOM 662 C CA . PRO A 1 80 ? -5.466 4.976 12.407 1.00 94.12 80 PRO A CA 1
ATOM 663 C C . PRO A 1 80 ? -3.969 5.315 12.442 1.00 94.12 80 PRO A C 1
ATOM 665 O O . PRO A 1 80 ? -3.125 4.490 12.100 1.00 94.12 80 PRO A O 1
ATOM 668 N N . LYS A 1 81 ? -3.611 6.531 12.884 1.00 92.56 81 LYS A N 1
ATOM 669 C CA . LYS A 1 81 ? -2.203 6.990 12.920 1.00 92.56 81 LYS A CA 1
ATOM 670 C C . LYS A 1 81 ? -1.280 6.054 13.709 1.00 92.56 81 LYS A C 1
ATOM 672 O O . LYS A 1 81 ? -0.153 5.834 13.294 1.00 92.56 81 LYS A O 1
ATOM 677 N N . TRP A 1 82 ? -1.771 5.464 14.799 1.00 91.38 82 TRP A N 1
ATOM 678 C CA . TRP A 1 82 ? -0.984 4.562 15.644 1.00 91.38 82 TRP A CA 1
ATOM 679 C C . TRP A 1 82 ? -0.614 3.234 14.963 1.00 91.38 82 TRP A C 1
ATOM 681 O O . TRP A 1 82 ? 0.332 2.593 15.395 1.00 91.38 82 TRP A O 1
ATOM 691 N N . LYS A 1 83 ? -1.324 2.832 13.896 1.00 89.44 83 LYS A N 1
ATOM 692 C CA . LYS A 1 83 ? -0.966 1.677 13.050 1.00 89.44 83 LYS A CA 1
ATOM 693 C C . LYS A 1 83 ? -0.073 2.048 11.863 1.00 89.44 83 LYS A C 1
ATOM 695 O O . LYS A 1 83 ? 0.353 1.167 11.132 1.00 89.44 83 LYS A O 1
ATOM 700 N N . ARG A 1 84 ? 0.140 3.347 11.631 1.00 86.38 84 ARG A N 1
ATOM 701 C CA . ARG A 1 84 ? 0.931 3.911 10.525 1.00 86.38 84 ARG A CA 1
ATOM 702 C C . ARG A 1 84 ? 2.352 4.310 10.938 1.00 86.38 84 ARG A C 1
ATOM 704 O O . ARG A 1 84 ? 3.083 4.834 10.105 1.00 86.38 84 ARG A O 1
ATOM 711 N N . THR A 1 85 ? 2.684 4.167 12.220 1.00 72.12 85 THR A N 1
ATOM 712 C CA . THR A 1 85 ? 3.977 4.557 12.806 1.00 72.12 85 THR A CA 1
ATOM 713 C C . THR A 1 85 ? 4.782 3.306 13.103 1.00 72.12 85 THR A C 1
ATOM 715 O O . THR A 1 85 ? 6.004 3.338 12.860 1.00 72.12 85 THR A O 1
#

Organism: Salmonella enterica (NCBI:txid28901)

Solvent-accessible surface area (backbone atoms only — not comparable to full-atom values): 5069 Å² total; per-residue (Å²): 96,40,86,59,63,49,75,47,60,40,89,91,44,71,85,52,65,50,72,49,57,51,66,44,79,56,84,43,39,92,60,66,75,93,42,38,92,84,52,40,42,78,38,84,44,28,72,22,27,43,51,35,48,52,38,59,76,68,62,75,60,54,76,70,50,41,57,52,52,29,50,49,37,26,54,76,60,64,51,58,69,86,82,73,112

Mean predicted aligned error: 2.72 Å

InterPro domains:
  IPR010767 Campylobacter phage CGC-2007, Cje0229 [PF07087] (10-85)